Protein AF-A0A7C0U7L5-F1 (afdb_monomer_lite)

Structure (mmCIF, N/CA/C/O backbone):
data_AF-A0A7C0U7L5-F1
#
_entry.id   AF-A0A7C0U7L5-F1
#
loop_
_atom_site.group_PDB
_atom_site.id
_atom_site.type_symbol
_atom_site.label_atom_id
_atom_site.label_alt_id
_atom_site.label_comp_id
_atom_site.label_asym_id
_atom_site.label_entity_id
_atom_site.label_seq_id
_atom_site.pdbx_PDB_ins_code
_atom_site.Cartn_x
_atom_site.Cartn_y
_atom_site.Cartn_z
_atom_site.occupancy
_atom_site.B_iso_or_equiv
_atom_site.auth_seq_id
_atom_site.auth_comp_id
_atom_site.auth_asym_id
_atom_site.auth_atom_id
_atom_site.pdbx_PDB_model_num
ATOM 1 N N . MET A 1 1 ? 5.085 18.253 -17.441 1.00 36.75 1 MET A N 1
ATOM 2 C CA . MET A 1 1 ? 4.424 17.809 -16.196 1.00 36.75 1 MET A CA 1
ATOM 3 C C . MET A 1 1 ? 3.414 16.743 -16.577 1.00 36.75 1 MET A C 1
ATOM 5 O O . MET A 1 1 ? 2.324 17.069 -17.031 1.00 36.75 1 MET A O 1
ATOM 9 N N . GLU A 1 2 ? 3.837 15.484 -16.532 1.00 37.62 2 GLU A N 1
ATOM 10 C CA . GLU A 1 2 ? 3.023 14.339 -16.933 1.00 37.62 2 GLU A CA 1
ATOM 11 C C . GLU A 1 2 ? 1.897 14.144 -15.911 1.00 37.62 2 GLU A C 1
ATOM 13 O O . GLU A 1 2 ? 2.148 13.962 -14.720 1.00 37.62 2 GLU A O 1
ATOM 18 N N . LYS A 1 3 ? 0.643 14.275 -16.354 1.00 39.44 3 LYS A N 1
ATOM 19 C CA . LYS A 1 3 ? -0.531 14.033 -15.512 1.00 39.44 3 LYS A CA 1
ATOM 20 C C . LYS A 1 3 ? -0.491 12.576 -15.061 1.00 39.44 3 LYS A C 1
ATOM 22 O O . LYS A 1 3 ? -0.638 11.677 -15.888 1.00 39.44 3 LYS A O 1
ATOM 27 N N . LEU A 1 4 ? -0.320 12.361 -13.757 1.00 44.97 4 LEU A N 1
ATOM 28 C CA . LEU A 1 4 ? -0.502 11.062 -13.121 1.00 44.97 4 LEU A CA 1
ATOM 29 C C . LEU A 1 4 ? -1.824 10.471 -13.621 1.00 44.97 4 LEU A C 1
ATOM 31 O O . LEU A 1 4 ? -2.891 11.054 -13.412 1.00 44.97 4 LEU A O 1
ATOM 35 N N . ARG A 1 5 ? -1.748 9.325 -14.307 1.00 45.56 5 ARG A N 1
ATOM 36 C CA . ARG A 1 5 ? -2.891 8.458 -14.617 1.00 45.56 5 ARG A CA 1
ATOM 37 C C . ARG A 1 5 ? -3.436 7.902 -13.296 1.00 45.56 5 ARG A C 1
ATOM 39 O O . ARG A 1 5 ? -3.243 6.740 -12.965 1.00 45.56 5 ARG A O 1
ATOM 46 N N . GLY A 1 6 ? -4.073 8.760 -12.507 1.00 42.41 6 GLY A N 1
ATOM 47 C CA . GLY A 1 6 ? -4.821 8.373 -11.326 1.00 42.41 6 GLY A CA 1
ATOM 48 C C . GLY A 1 6 ? -6.129 7.756 -11.788 1.00 42.41 6 GLY A C 1
ATOM 49 O O . GLY A 1 6 ? -7.075 8.472 -12.111 1.00 42.41 6 GLY A O 1
ATOM 50 N N . GLY A 1 7 ? -6.176 6.425 -11.861 1.00 52.00 7 GLY A N 1
ATOM 51 C CA . GLY A 1 7 ? -7.454 5.720 -11.874 1.00 52.00 7 GLY A CA 1
ATOM 52 C C . GLY A 1 7 ? -8.301 6.194 -10.691 1.00 52.00 7 GLY A C 1
ATOM 53 O O . GLY A 1 7 ? -7.754 6.559 -9.648 1.00 52.00 7 GLY A O 1
ATOM 54 N N . ARG A 1 8 ? -9.629 6.241 -10.863 1.00 52.94 8 ARG A N 1
ATOM 55 C CA . ARG A 1 8 ? -10.543 6.654 -9.787 1.00 52.94 8 ARG A CA 1
ATOM 56 C C . ARG A 1 8 ? -10.188 5.880 -8.510 1.00 52.94 8 ARG A C 1
ATOM 58 O O . ARG A 1 8 ? -10.081 4.654 -8.602 1.00 52.94 8 ARG A O 1
ATOM 65 N N . PRO A 1 9 ? -10.009 6.556 -7.358 1.00 60.53 9 PRO A N 1
ATOM 66 C CA . PRO A 1 9 ? -9.874 5.881 -6.079 1.00 60.53 9 PRO A CA 1
ATOM 67 C C . PRO A 1 9 ? -10.992 4.857 -5.969 1.00 60.53 9 PRO A C 1
ATOM 69 O O . PRO A 1 9 ? -12.166 5.206 -6.110 1.00 60.53 9 PRO A O 1
ATOM 72 N N . THR A 1 10 ? -10.637 3.588 -5.791 1.00 78.62 10 THR A N 1
ATOM 73 C CA . THR A 1 10 ? -11.647 2.580 -5.489 1.00 78.62 10 THR A CA 1
ATOM 74 C C . THR A 1 10 ? -12.348 3.006 -4.204 1.00 78.62 10 THR A C 1
ATOM 76 O O . THR A 1 10 ? -11.735 3.646 -3.345 1.00 78.62 10 THR A O 1
ATOM 79 N N . GLU A 1 11 ? -13.618 2.636 -4.034 1.00 76.75 11 GLU A N 1
ATOM 80 C CA . GLU A 1 11 ? -14.310 2.814 -2.748 1.00 76.75 11 GLU A CA 1
ATOM 81 C C . GLU A 1 11 ? -13.432 2.290 -1.613 1.00 76.75 11 GLU A C 1
ATOM 83 O O . GLU A 1 11 ? -13.322 2.928 -0.567 1.00 76.75 11 GLU A O 1
ATOM 88 N N . LYS A 1 12 ? -12.689 1.207 -1.908 1.00 78.56 12 LYS A N 1
ATOM 89 C CA . LYS A 1 12 ? -11.728 0.591 -1.011 1.00 78.56 12 LYS A CA 1
ATOM 90 C C . LYS A 1 12 ? -10.624 1.546 -0.504 1.00 78.56 12 LYS A C 1
ATOM 92 O O . LYS A 1 12 ? 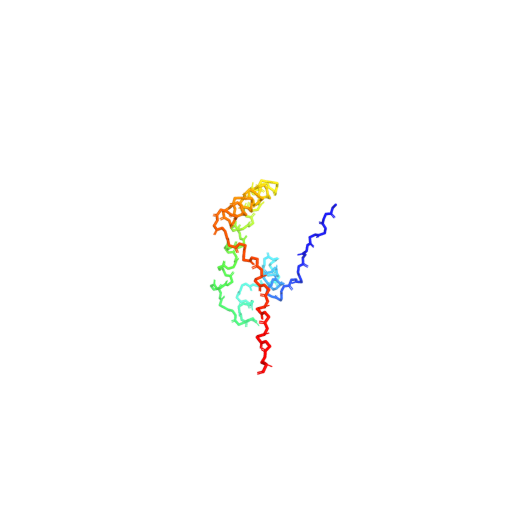-10.199 1.491 0.642 1.00 78.56 12 LYS A O 1
ATOM 97 N N . LEU A 1 13 ? -10.126 2.417 -1.371 1.00 83.62 13 LEU A N 1
ATOM 98 C CA . LEU A 1 13 ? -9.093 3.382 -1.013 1.00 83.62 13 LEU A CA 1
ATOM 99 C C . LEU A 1 13 ? -9.667 4.524 -0.164 1.00 83.62 13 LEU A C 1
ATOM 101 O O . LEU A 1 13 ? -9.030 4.969 0.786 1.00 83.62 13 LEU A O 1
ATOM 105 N N . LEU A 1 14 ? -10.876 4.988 -0.488 1.00 85.69 14 LEU A N 1
ATOM 106 C CA . LEU A 1 14 ? -11.500 6.126 0.189 1.00 85.69 14 LEU A CA 1
ATOM 107 C C . LEU A 1 14 ? -11.772 5.851 1.671 1.00 85.69 14 LEU A C 1
ATOM 109 O O . LEU A 1 14 ? -11.449 6.695 2.508 1.00 85.69 14 LEU A O 1
ATOM 113 N N . TRP A 1 15 ? -12.319 4.679 2.009 1.00 83.25 15 TRP A N 1
ATOM 114 C CA . TRP A 1 15 ? -12.583 4.340 3.412 1.00 83.25 15 TRP A CA 1
ATOM 115 C C . TRP A 1 15 ? -11.275 4.120 4.187 1.00 83.25 15 TRP A C 1
ATOM 117 O O . TRP A 1 15 ? -11.137 4.608 5.306 1.00 83.25 15 TRP A O 1
ATOM 127 N N . PHE A 1 16 ? -10.275 3.480 3.575 1.00 87.19 16 PHE A N 1
ATOM 128 C CA . PHE A 1 16 ? -8.976 3.268 4.212 1.00 87.19 16 PHE A CA 1
ATOM 129 C C . PHE A 1 16 ? -8.268 4.594 4.531 1.00 87.19 16 PHE A C 1
ATOM 131 O O . PHE A 1 16 ? -7.719 4.767 5.617 1.00 87.19 16 PHE A O 1
ATOM 138 N N . LEU A 1 17 ? -8.351 5.578 3.631 1.00 88.38 17 LEU A N 1
ATOM 139 C CA . LEU A 1 17 ? -7.834 6.927 3.881 1.00 88.38 17 LEU A CA 1
ATOM 140 C C . LEU A 1 17 ? -8.559 7.634 5.034 1.00 88.38 17 LEU A C 1
ATOM 142 O O . LEU A 1 17 ? -7.926 8.379 5.776 1.00 88.38 17 LEU A O 1
ATOM 146 N N . SER A 1 18 ? -9.861 7.396 5.205 1.00 87.25 18 SER A N 1
ATOM 147 C CA . SER A 1 18 ? -10.636 7.937 6.330 1.00 87.25 18 SER A CA 1
ATOM 148 C C . SER A 1 18 ? -10.153 7.367 7.671 1.00 87.25 18 SER A C 1
ATOM 150 O O . SER A 1 18 ? -9.978 8.109 8.638 1.00 87.25 18 SER A O 1
ATOM 152 N N . ILE A 1 19 ? -9.797 6.076 7.706 1.00 89.25 19 ILE A N 1
ATOM 153 C CA . ILE A 1 19 ? -9.159 5.453 8.877 1.00 89.25 19 ILE A CA 1
ATOM 154 C C . ILE A 1 19 ? -7.793 6.071 9.160 1.00 89.25 19 ILE A C 1
ATOM 156 O O . ILE A 1 19 ? -7.500 6.415 10.302 1.00 89.25 19 ILE A O 1
ATOM 160 N N . LEU A 1 20 ? -6.956 6.240 8.132 1.00 88.56 20 LEU A N 1
ATOM 161 C CA . LEU A 1 20 ? -5.631 6.845 8.297 1.00 88.56 20 LEU A CA 1
ATOM 162 C C . LEU A 1 20 ? -5.705 8.294 8.799 1.00 88.56 20 LEU A C 1
ATOM 164 O O . LEU A 1 20 ? -4.831 8.722 9.548 1.00 88.56 20 LEU A O 1
ATOM 168 N N . ARG A 1 21 ? -6.755 9.036 8.425 1.00 89.56 21 ARG A N 1
ATOM 169 C CA . ARG A 1 21 ? -7.033 10.389 8.931 1.00 89.56 21 ARG A CA 1
ATOM 170 C C . ARG A 1 21 ? -7.612 10.416 10.350 1.00 89.56 21 ARG A C 1
ATOM 172 O O . ARG A 1 21 ? -7.736 11.496 10.918 1.00 89.56 21 ARG A O 1
ATOM 179 N N . GLY A 1 22 ? -7.961 9.263 10.924 1.00 88.00 22 GLY A N 1
ATOM 180 C CA . GLY A 1 22 ? -8.598 9.166 12.240 1.00 88.00 22 GLY A CA 1
ATOM 181 C C . GLY A 1 22 ? -10.078 9.560 12.253 1.00 88.00 22 GLY A C 1
ATOM 182 O O . GLY A 1 22 ? -10.659 9.698 13.323 1.00 88.00 22 GLY A O 1
ATOM 183 N N . GLU A 1 23 ? -10.699 9.724 11.082 1.00 89.69 23 GLU A N 1
ATOM 184 C CA . GLU A 1 23 ? -12.125 10.053 10.940 1.00 89.69 23 GLU A CA 1
ATOM 185 C C . GLU A 1 23 ? -13.022 8.855 11.282 1.00 89.69 23 GLU A C 1
ATOM 187 O O . GLU A 1 23 ? -14.197 9.011 11.602 1.00 89.69 23 GLU A O 1
ATOM 192 N N . THR A 1 24 ? -12.491 7.638 11.173 1.00 84.00 24 THR A N 1
ATOM 193 C CA . THR A 1 24 ? -13.199 6.396 11.495 1.00 84.00 24 THR A CA 1
ATOM 194 C C . THR A 1 24 ? -12.232 5.428 12.160 1.00 84.00 24 THR A C 1
ATOM 196 O O . THR A 1 24 ? -11.111 5.234 11.688 1.00 84.00 24 THR A O 1
ATOM 199 N N . SER A 1 25 ? -12.646 4.801 13.262 1.00 87.69 25 SER A N 1
ATOM 200 C CA . SER A 1 25 ? -11.810 3.792 13.919 1.00 87.69 25 SER A CA 1
ATOM 201 C C . SER A 1 25 ? -11.740 2.502 13.093 1.00 87.69 25 SER A C 1
ATOM 203 O O . SER A 1 25 ? -12.661 2.171 12.344 1.00 87.69 25 SER A O 1
ATOM 205 N N . ILE A 1 26 ? -10.671 1.721 13.269 1.00 85.00 26 ILE A N 1
ATOM 206 C CA . ILE A 1 26 ? -10.514 0.416 12.604 1.00 85.00 26 ILE A CA 1
ATOM 207 C C . ILE A 1 26 ? -11.703 -0.509 12.917 1.00 85.00 26 ILE A C 1
ATOM 209 O O . ILE A 1 26 ? -12.216 -1.191 12.035 1.00 85.00 26 ILE A O 1
ATOM 213 N N . GLN A 1 27 ? -12.178 -0.493 14.164 1.00 86.81 27 GLN A N 1
ATOM 214 C CA . GLN A 1 27 ? -13.288 -1.327 14.635 1.00 86.81 27 GLN A CA 1
ATOM 215 C C . GLN A 1 27 ? -14.624 -0.921 14.002 1.00 86.81 27 GLN A C 1
ATOM 217 O O . GLN A 1 27 ? -15.446 -1.772 13.660 1.00 86.81 27 GLN A O 1
ATOM 222 N N . GLU A 1 28 ? -14.845 0.380 13.837 1.00 84.50 28 GLU A N 1
ATOM 223 C CA . GLU A 1 28 ? -16.050 0.921 13.216 1.00 84.50 28 GLU A CA 1
ATOM 224 C C . GLU A 1 28 ? -16.064 0.673 11.706 1.00 84.50 28 GLU A C 1
ATOM 226 O O . GLU A 1 28 ? -17.079 0.239 11.159 1.00 84.50 28 GLU A O 1
ATOM 231 N N . ALA A 1 29 ? -14.920 0.836 11.042 1.00 81.62 29 ALA A N 1
ATOM 232 C CA . ALA A 1 29 ? -14.777 0.519 9.629 1.00 81.62 29 ALA A CA 1
ATOM 233 C C . ALA A 1 29 ? -14.935 -0.981 9.342 1.00 81.62 29 ALA A C 1
ATOM 235 O O . ALA A 1 29 ? -15.627 -1.348 8.392 1.00 81.62 29 ALA A O 1
ATOM 236 N N . ALA A 1 30 ? -14.364 -1.840 10.191 1.00 83.94 30 ALA A N 1
ATOM 237 C CA . ALA A 1 30 ? -14.529 -3.289 10.127 1.00 83.94 30 ALA A CA 1
ATOM 238 C C . ALA A 1 30 ? -16.018 -3.681 10.128 1.00 83.94 30 ALA A C 1
ATOM 240 O O . ALA A 1 30 ? -16.499 -4.360 9.220 1.00 83.94 30 ALA A O 1
ATOM 241 N N . ARG A 1 31 ? -16.792 -3.147 11.082 1.00 84.94 31 ARG A N 1
ATOM 242 C CA . ARG A 1 31 ? -18.240 -3.401 11.174 1.00 84.94 31 ARG A CA 1
ATOM 243 C C . ARG A 1 31 ? -19.024 -2.846 9.988 1.00 84.94 31 ARG A C 1
ATOM 245 O O . ARG A 1 31 ? -19.914 -3.520 9.482 1.00 84.94 31 ARG A O 1
ATOM 252 N N . LYS A 1 32 ? -18.713 -1.624 9.553 1.00 82.06 32 LYS A N 1
ATOM 253 C CA . LYS A 1 32 ? -19.464 -0.914 8.507 1.00 82.06 32 LYS A CA 1
ATOM 254 C C . LYS A 1 32 ? -19.256 -1.503 7.113 1.00 82.06 32 LYS A C 1
ATOM 256 O O . LYS A 1 32 ? -20.161 -1.441 6.286 1.00 82.06 32 LYS A O 1
ATOM 261 N N . HIS A 1 33 ? -18.076 -2.063 6.858 1.00 78.31 33 HIS A N 1
ATOM 262 C CA . HIS A 1 33 ? -17.676 -2.550 5.537 1.00 78.31 33 HIS A CA 1
ATOM 263 C C . HIS A 1 33 ? -17.555 -4.077 5.453 1.00 78.31 33 HIS A C 1
ATOM 265 O O . HIS A 1 33 ? -17.143 -4.590 4.417 1.00 78.31 33 HIS A O 1
ATOM 271 N N . GLY A 1 34 ? -17.932 -4.802 6.515 1.00 82.19 34 GLY A N 1
ATOM 272 C CA . GLY A 1 34 ? -17.867 -6.266 6.554 1.00 82.19 34 GLY A CA 1
ATOM 273 C C . GLY A 1 34 ? -16.437 -6.807 6.517 1.00 82.19 34 GLY A C 1
ATOM 274 O O . GLY A 1 34 ? -16.208 -7.893 5.996 1.00 82.19 34 GLY A O 1
ATOM 275 N N . LEU A 1 35 ? -15.484 -6.032 7.034 1.00 81.25 35 LEU A N 1
ATOM 276 C CA . LEU A 1 35 ? -14.070 -6.383 7.094 1.00 81.25 35 LEU A CA 1
ATOM 277 C C . LEU A 1 35 ? -13.716 -6.854 8.499 1.00 81.25 35 LEU A C 1
ATOM 279 O O . LEU A 1 35 ? -14.316 -6.431 9.488 1.00 81.25 35 LEU A O 1
ATOM 283 N N . THR A 1 36 ? -12.703 -7.697 8.611 1.00 86.94 36 THR A N 1
ATOM 284 C CA . THR A 1 36 ? -12.106 -8.019 9.906 1.00 86.94 36 THR A CA 1
ATOM 285 C C . THR A 1 36 ? -11.112 -6.934 10.317 1.00 86.94 36 THR A C 1
ATOM 287 O O . THR A 1 36 ? -10.502 -6.267 9.483 1.00 86.94 36 THR A O 1
ATOM 290 N N . VAL A 1 37 ? -10.916 -6.762 11.626 1.00 87.19 37 VAL A N 1
ATOM 291 C CA . VAL A 1 37 ? -9.889 -5.846 12.156 1.00 87.19 37 VAL A CA 1
ATOM 292 C C . VAL A 1 37 ? -8.500 -6.222 11.623 1.00 87.19 37 VAL A C 1
ATOM 294 O O . VAL A 1 37 ? -7.758 -5.341 11.200 1.00 87.19 37 VAL A O 1
ATOM 297 N N . ALA A 1 38 ? -8.204 -7.523 11.542 1.00 88.12 38 ALA A N 1
ATOM 298 C CA . ALA A 1 38 ? -6.937 -8.046 11.035 1.00 88.12 38 ALA A CA 1
ATOM 299 C C . ALA A 1 38 ? -6.667 -7.660 9.569 1.00 88.12 38 ALA A C 1
ATOM 301 O O . ALA A 1 38 ? -5.545 -7.302 9.226 1.00 88.12 38 ALA A O 1
ATOM 302 N N . GLU A 1 39 ? -7.683 -7.678 8.699 1.00 84.88 39 GLU A N 1
ATOM 303 C CA . GLU A 1 39 ? -7.523 -7.245 7.302 1.00 84.88 39 GLU A CA 1
ATOM 304 C C . GLU A 1 39 ? -7.184 -5.757 7.191 1.00 84.88 39 GLU A C 1
ATOM 306 O O . GLU A 1 39 ? -6.373 -5.357 6.358 1.00 84.88 39 GLU A O 1
ATOM 311 N N . VAL A 1 40 ? -7.796 -4.923 8.033 1.00 85.56 40 VAL A N 1
ATOM 312 C CA . VAL A 1 40 ? -7.527 -3.481 8.040 1.00 85.56 40 VAL A CA 1
ATOM 313 C C . VAL A 1 40 ? -6.126 -3.188 8.590 1.00 85.56 40 VAL A C 1
ATOM 315 O O . VAL A 1 40 ? -5.441 -2.298 8.079 1.00 85.56 40 VAL A O 1
ATOM 318 N N . GLU A 1 41 ? -5.683 -3.941 9.597 1.00 89.19 41 GLU A N 1
ATOM 319 C CA . GLU A 1 41 ? -4.323 -3.861 10.141 1.00 89.19 41 GLU A CA 1
ATOM 320 C C . GLU A 1 41 ? -3.264 -4.297 9.120 1.00 89.19 41 GLU A C 1
ATOM 322 O O . GLU A 1 41 ? -2.300 -3.561 8.911 1.00 89.19 41 GLU A O 1
ATOM 327 N N . ASP A 1 42 ? -3.481 -5.403 8.402 1.00 89.69 42 ASP A N 1
ATOM 328 C CA . ASP A 1 42 ? -2.603 -5.852 7.310 1.00 89.69 42 ASP A CA 1
ATOM 329 C C . ASP A 1 42 ? -2.488 -4.788 6.204 1.00 89.69 42 ASP A C 1
ATOM 331 O O . ASP A 1 42 ? -1.399 -4.511 5.694 1.00 89.69 42 ASP A O 1
ATOM 335 N N . TRP A 1 43 ? -3.583 -4.103 5.856 1.00 89.56 43 TRP A N 1
ATOM 336 C CA . TRP A 1 43 ? -3.520 -3.018 4.869 1.00 89.56 43 TRP A CA 1
ATOM 337 C C . TRP A 1 43 ? -2.754 -1.803 5.388 1.00 89.56 43 TRP A C 1
ATOM 339 O O . TRP A 1 43 ? -2.031 -1.171 4.615 1.00 89.56 43 TRP A O 1
ATOM 349 N N . LYS A 1 44 ? -2.861 -1.496 6.685 1.00 89.88 44 LYS A N 1
ATOM 350 C CA . LYS A 1 44 ? -2.068 -0.447 7.340 1.00 89.88 44 LYS A CA 1
ATOM 351 C C . LYS A 1 44 ? -0.580 -0.764 7.300 1.00 89.88 44 LYS A C 1
ATOM 353 O O . LYS A 1 44 ? 0.199 0.109 6.930 1.00 89.88 44 LYS A O 1
ATOM 358 N N . GLU A 1 45 ? -0.195 -1.990 7.621 1.00 91.19 45 GLU A N 1
ATOM 359 C CA . GLU A 1 45 ? 1.202 -2.420 7.597 1.00 91.19 45 GLU A CA 1
ATOM 360 C C . GLU A 1 45 ? 1.792 -2.351 6.182 1.00 91.19 45 GLU A C 1
ATOM 362 O O . GLU A 1 45 ? 2.829 -1.721 5.968 1.00 91.19 45 GLU A O 1
ATOM 367 N N . ARG A 1 46 ? 1.081 -2.884 5.180 1.00 88.44 46 ARG A N 1
ATOM 368 C CA . ARG A 1 46 ? 1.502 -2.797 3.769 1.00 88.44 46 ARG A CA 1
ATOM 369 C C . ARG A 1 46 ? 1.614 -1.358 3.281 1.00 88.44 46 ARG A C 1
ATOM 371 O O . ARG A 1 46 ? 2.529 -1.040 2.523 1.00 88.44 46 ARG A O 1
ATOM 378 N N . PHE A 1 47 ? 0.684 -0.496 3.691 1.00 89.44 47 PHE A N 1
ATOM 379 C CA . PHE A 1 47 ? 0.728 0.921 3.351 1.00 89.44 47 PHE A CA 1
ATOM 380 C C . PHE A 1 47 ? 1.947 1.608 3.965 1.00 89.44 47 PHE A C 1
ATOM 382 O O . PHE A 1 47 ? 2.623 2.346 3.257 1.00 89.44 47 PHE A O 1
ATOM 389 N N . LEU A 1 48 ? 2.246 1.359 5.243 1.00 89.38 48 LEU A N 1
ATOM 390 C CA . LEU A 1 48 ? 3.413 1.937 5.910 1.00 89.38 48 LEU A CA 1
ATOM 391 C C . LEU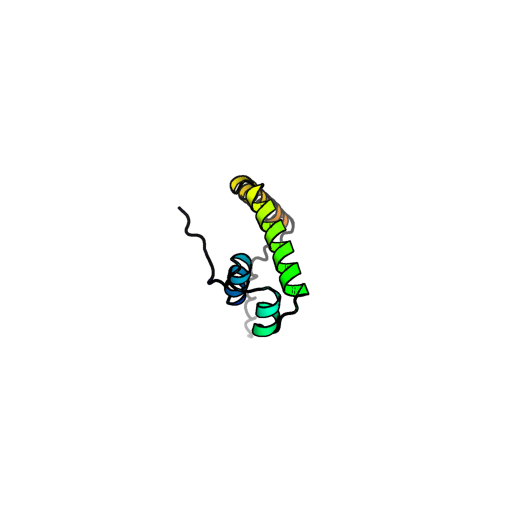 A 1 48 ? 4.710 1.482 5.247 1.00 89.38 48 LEU A C 1
ATOM 393 O O . LEU A 1 48 ? 5.522 2.328 4.894 1.00 89.38 48 LEU A O 1
ATOM 397 N N . LEU A 1 49 ? 4.849 0.187 4.963 1.00 86.50 49 LEU A N 1
ATOM 398 C CA . LEU A 1 49 ? 6.012 -0.344 4.253 1.00 86.50 49 LEU A CA 1
ATOM 399 C C . LEU A 1 49 ? 6.183 0.308 2.870 1.00 86.50 49 LEU A C 1
ATOM 401 O O . LEU A 1 49 ? 7.284 0.694 2.479 1.00 86.50 49 LEU A O 1
ATOM 405 N N . ALA A 1 50 ? 5.089 0.460 2.119 1.00 84.31 50 ALA A N 1
ATOM 406 C CA . ALA A 1 50 ? 5.116 1.127 0.822 1.00 84.31 50 ALA A CA 1
ATOM 407 C C . ALA A 1 50 ? 5.436 2.625 0.944 1.00 84.31 50 ALA A C 1
ATOM 409 O O . ALA A 1 50 ? 6.171 3.156 0.117 1.00 84.31 50 ALA A O 1
ATOM 410 N N . ALA A 1 51 ? 4.908 3.304 1.964 1.00 85.94 51 ALA A N 1
ATOM 411 C CA . ALA A 1 51 ? 5.159 4.717 2.220 1.00 85.94 51 ALA A CA 1
ATOM 412 C C . ALA A 1 51 ? 6.612 4.964 2.647 1.00 85.94 51 ALA A C 1
ATOM 414 O O . ALA A 1 51 ? 7.242 5.878 2.128 1.00 85.94 51 ALA A O 1
ATOM 415 N N . GLU A 1 52 ? 7.167 4.133 3.529 1.00 86.25 52 GLU A N 1
ATOM 416 C CA . GLU A 1 52 ? 8.576 4.170 3.931 1.00 86.25 52 GLU A CA 1
ATOM 417 C C . GLU A 1 52 ? 9.490 3.979 2.723 1.00 86.25 52 GLU A C 1
ATOM 419 O O . GLU A 1 52 ? 10.354 4.817 2.461 1.00 86.25 52 GLU A O 1
ATOM 424 N N . ASN A 1 53 ? 9.236 2.940 1.923 1.00 81.62 53 ASN A N 1
ATOM 425 C CA . ASN A 1 53 ? 9.978 2.710 0.689 1.00 81.62 53 ASN A CA 1
ATOM 426 C C . ASN A 1 53 ? 9.850 3.894 -0.274 1.00 81.62 53 ASN A C 1
ATOM 428 O O . ASN A 1 53 ? 10.857 4.33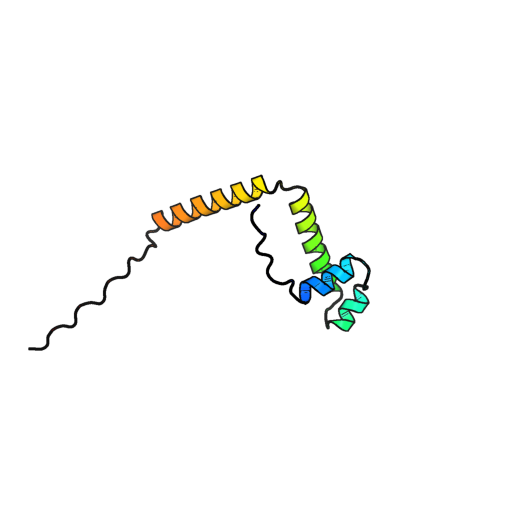8 -0.812 1.00 81.62 53 ASN A O 1
ATOM 432 N N . ALA A 1 54 ? 8.654 4.461 -0.444 1.00 80.31 54 ALA A N 1
ATOM 433 C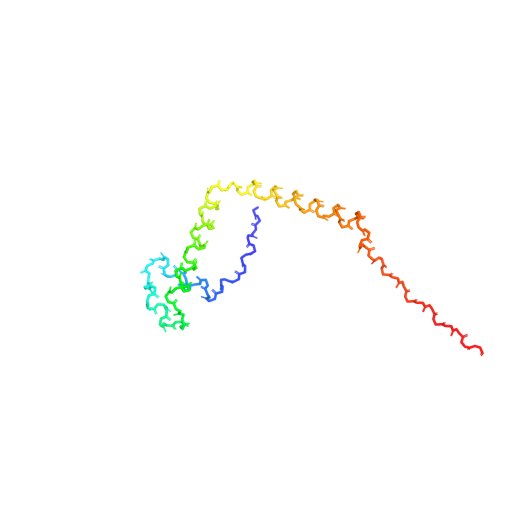 CA . ALA A 1 54 ? 8.435 5.616 -1.312 1.00 80.31 54 ALA A CA 1
ATOM 434 C C . ALA A 1 54 ? 9.153 6.885 -0.820 1.00 80.31 54 ALA A C 1
ATOM 436 O O . ALA A 1 54 ? 9.607 7.676 -1.643 1.00 80.31 54 ALA A O 1
ATOM 437 N N . LEU A 1 55 ? 9.268 7.086 0.497 1.00 79.38 55 LEU A N 1
ATOM 438 C CA . LEU A 1 55 ? 9.975 8.225 1.092 1.00 79.38 55 LEU A CA 1
ATOM 439 C C . LEU A 1 55 ? 11.499 8.083 0.997 1.00 79.38 55 LEU A C 1
ATOM 441 O O . LEU A 1 55 ? 12.199 9.088 0.868 1.00 79.38 55 LEU A O 1
ATOM 445 N N . ILE A 1 56 ? 12.008 6.852 1.062 1.00 76.25 56 ILE A N 1
ATOM 446 C CA . ILE A 1 56 ? 13.441 6.550 0.957 1.00 76.25 56 ILE A CA 1
ATOM 447 C C . ILE A 1 56 ? 13.880 6.505 -0.512 1.00 76.25 56 ILE A C 1
ATOM 449 O O . ILE A 1 56 ? 14.957 6.990 -0.863 1.00 76.25 56 ILE A O 1
ATOM 453 N N . SER A 1 57 ? 13.050 5.936 -1.386 1.00 67.19 57 SER A N 1
ATOM 454 C CA . SER A 1 57 ? 13.332 5.825 -2.813 1.00 67.19 57 SER A CA 1
ATOM 455 C C . SER A 1 57 ? 13.250 7.197 -3.480 1.00 67.19 57 SER A C 1
ATOM 457 O O . SER A 1 57 ? 12.266 7.925 -3.334 1.00 67.19 57 SER A O 1
ATOM 459 N N . ARG A 1 58 ? 14.268 7.576 -4.259 1.00 63.78 58 ARG A N 1
ATOM 460 C CA . ARG A 1 58 ? 14.116 8.719 -5.163 1.00 63.78 58 ARG A CA 1
ATOM 461 C C . ARG A 1 58 ? 13.311 8.232 -6.369 1.00 63.78 58 ARG A C 1
ATOM 463 O O . ARG A 1 58 ? 13.724 7.261 -6.997 1.00 63.78 58 ARG A O 1
ATOM 470 N N . PRO A 1 59 ? 12.229 8.921 -6.771 1.00 61.44 59 PRO A N 1
ATOM 471 C CA . PRO A 1 59 ? 11.394 8.497 -7.900 1.00 61.44 59 PRO A CA 1
ATOM 472 C C . PRO A 1 59 ? 12.178 8.249 -9.198 1.00 61.44 59 PRO A C 1
ATOM 474 O O . PRO A 1 59 ? 11.827 7.369 -9.976 1.00 61.44 59 PRO A O 1
ATOM 477 N N . LYS A 1 60 ? 13.273 8.996 -9.401 1.00 60.16 60 LYS A N 1
ATOM 478 C CA . LYS A 1 60 ? 14.176 8.845 -10.551 1.00 60.16 60 LYS A CA 1
ATOM 479 C C . LYS A 1 60 ? 14.942 7.519 -10.551 1.00 60.16 60 LYS A C 1
ATOM 481 O O . LYS A 1 60 ? 15.201 6.982 -11.621 1.00 60.16 60 LYS A O 1
ATOM 486 N N . ASP A 1 61 ? 15.283 6.999 -9.375 1.00 66.25 61 ASP A N 1
ATOM 487 C CA . ASP A 1 61 ? 16.059 5.764 -9.243 1.00 66.25 61 ASP A CA 1
ATOM 488 C C . ASP A 1 61 ? 15.159 4.544 -9.500 1.00 66.25 61 ASP A C 1
ATOM 490 O O . ASP A 1 61 ? 15.565 3.603 -10.178 1.00 66.25 61 ASP A O 1
ATOM 494 N N . GLU A 1 62 ? 13.898 4.584 -9.055 1.00 65.75 62 GLU A N 1
ATOM 495 C CA . GLU A 1 62 ? 12.925 3.534 -9.380 1.00 65.75 62 GLU A CA 1
ATOM 496 C C . GLU A 1 62 ? 12.541 3.501 -10.861 1.00 65.75 62 GLU A C 1
ATOM 498 O O . GLU A 1 62 ? 12.361 2.423 -11.426 1.00 65.75 62 GLU A O 1
ATOM 503 N N . GLU A 1 63 ? 12.372 4.664 -11.491 1.00 72.12 63 GLU A N 1
ATOM 504 C CA . GLU A 1 63 ? 12.049 4.752 -12.915 1.00 72.12 63 GLU A CA 1
ATOM 505 C C . GLU A 1 63 ? 13.201 4.211 -13.767 1.00 72.12 63 GLU A C 1
ATOM 507 O O . GLU A 1 63 ? 12.969 3.366 -14.629 1.00 72.12 63 GLU A O 1
ATOM 512 N N . ALA A 1 64 ? 14.445 4.577 -13.439 1.00 72.44 64 ALA A N 1
ATOM 513 C CA . ALA A 1 64 ? 15.636 4.039 -14.090 1.00 72.44 64 ALA A CA 1
ATOM 514 C C . ALA A 1 64 ? 15.762 2.512 -13.920 1.00 72.44 64 ALA A C 1
ATOM 516 O O . ALA A 1 64 ? 16.014 1.802 -14.895 1.00 72.44 64 ALA A O 1
ATOM 517 N N . LEU A 1 65 ? 15.517 1.983 -12.713 1.00 75.19 65 LEU A N 1
ATOM 518 C CA . LEU A 1 65 ? 15.517 0.536 -12.461 1.00 75.19 65 LEU A CA 1
ATOM 519 C C . LEU A 1 65 ? 14.428 -0.190 -13.261 1.00 75.19 65 LEU A C 1
ATOM 521 O O . LEU A 1 65 ? 14.669 -1.268 -13.812 1.00 75.19 65 LEU A O 1
ATOM 525 N N . ARG A 1 66 ? 13.228 0.393 -13.356 1.00 79.81 66 ARG A N 1
ATOM 526 C CA . ARG A 1 66 ? 12.133 -0.160 -14.165 1.00 79.81 66 ARG A CA 1
ATOM 527 C C . ARG A 1 66 ? 12.464 -0.127 -15.655 1.00 79.81 66 ARG A C 1
ATOM 529 O O . ARG A 1 66 ? 12.234 -1.122 -16.340 1.00 79.81 66 ARG A O 1
ATOM 536 N N . GLU A 1 67 ? 13.022 0.968 -16.164 1.00 81.50 67 GLU A N 1
ATOM 537 C CA . GLU A 1 67 ? 13.450 1.080 -17.562 1.00 81.50 67 GLU A CA 1
ATOM 538 C C . GLU A 1 67 ? 14.541 0.063 -17.912 1.00 81.50 67 GLU A C 1
ATOM 540 O O . GLU A 1 67 ? 14.470 -0.591 -18.958 1.00 81.50 67 GLU A O 1
ATOM 545 N N . GLU A 1 68 ? 15.511 -0.135 -17.021 1.00 84.19 68 GLU A N 1
ATOM 546 C CA . GLU A 1 68 ? 16.572 -1.122 -17.201 1.00 84.19 68 GLU A CA 1
ATOM 547 C C . GLU A 1 68 ? 16.020 -2.556 -17.211 1.00 84.19 68 GLU A C 1
ATOM 549 O O . GLU A 1 68 ? 16.366 -3.356 -18.087 1.00 84.19 68 GLU A O 1
ATOM 554 N N . GLN A 1 69 ? 15.079 -2.874 -16.315 1.00 86.38 69 GLN A N 1
ATOM 555 C CA . GLN A 1 69 ? 14.375 -4.160 -16.325 1.00 86.38 69 GLN A CA 1
ATOM 556 C C . GLN A 1 69 ? 13.562 -4.366 -17.608 1.00 86.38 69 GLN A C 1
ATOM 558 O O . GLN A 1 69 ? 13.613 -5.449 -18.195 1.00 86.38 69 GLN A O 1
ATOM 563 N N . ILE A 1 70 ? 12.854 -3.337 -18.085 1.00 87.81 70 ILE A N 1
ATOM 564 C CA . ILE A 1 70 ? 12.110 -3.385 -19.352 1.00 87.81 70 ILE A CA 1
ATOM 565 C C . ILE A 1 70 ? 13.065 -3.648 -20.518 1.00 87.81 70 ILE A C 1
ATOM 567 O O . ILE A 1 70 ? 12.767 -4.484 -21.371 1.00 87.81 70 ILE A O 1
ATOM 571 N N . LYS A 1 71 ? 14.217 -2.971 -20.561 1.00 88.06 71 LYS A N 1
ATOM 572 C CA . LYS A 1 71 ? 15.225 -3.166 -21.608 1.00 88.06 71 LYS A CA 1
ATOM 573 C C . LYS A 1 71 ? 15.770 -4.594 -21.598 1.00 88.06 71 LYS A C 1
ATOM 575 O O . LYS A 1 71 ? 15.799 -5.236 -22.646 1.00 88.06 71 LYS A O 1
ATOM 580 N N . ARG A 1 72 ? 16.112 -5.120 -20.419 1.00 87.56 72 ARG A N 1
ATOM 581 C CA . ARG A 1 72 ? 16.599 -6.496 -20.250 1.00 87.56 72 ARG A CA 1
ATOM 582 C C . ARG A 1 72 ? 15.558 -7.536 -20.666 1.00 87.56 72 ARG A C 1
ATOM 584 O O . ARG A 1 72 ? 15.892 -8.514 -21.327 1.00 87.56 72 ARG A O 1
ATOM 591 N N . LEU A 1 73 ? 14.296 -7.337 -20.289 1.00 86.00 73 LEU A N 1
ATOM 592 C CA . LEU A 1 73 ? 13.212 -8.248 -20.661 1.00 86.00 73 LEU A CA 1
ATOM 593 C C . LEU A 1 73 ? 12.923 -8.201 -22.163 1.00 86.00 73 LEU A C 1
ATOM 595 O O . LEU A 1 73 ? 12.725 -9.253 -22.761 1.00 86.00 73 LEU A O 1
ATOM 599 N N . LYS A 1 74 ? 12.960 -7.018 -22.789 1.00 84.19 74 LYS A N 1
ATOM 600 C CA . LYS A 1 74 ? 12.828 -6.875 -24.247 1.00 84.19 74 LYS A CA 1
ATOM 601 C C . LYS A 1 74 ? 13.930 -7.618 -24.996 1.00 84.19 74 LYS A C 1
ATOM 603 O O . LYS A 1 74 ? 13.611 -8.395 -25.887 1.00 84.19 74 LYS A O 1
ATOM 608 N N . GLN A 1 75 ? 15.187 -7.444 -24.587 1.00 85.81 75 GLN A N 1
ATOM 609 C CA . GLN A 1 75 ? 16.316 -8.182 -25.165 1.00 85.81 75 GLN A CA 1
ATOM 610 C C . GLN A 1 75 ? 16.118 -9.692 -25.033 1.00 85.81 75 GLN A C 1
ATOM 612 O O . GLN A 1 75 ? 16.278 -10.424 -25.999 1.00 85.81 75 GLN A O 1
ATOM 617 N N . LYS A 1 76 ? 15.664 -10.163 -23.869 1.00 84.44 76 LYS A N 1
ATOM 618 C CA . LYS A 1 76 ? 15.416 -11.589 -23.651 1.00 84.44 76 LYS A CA 1
ATOM 619 C C . LYS A 1 76 ? 14.258 -12.139 -24.495 1.00 84.44 76 LYS A C 1
ATOM 621 O O . LYS A 1 76 ? 14.307 -13.285 -24.920 1.00 84.44 76 LYS A O 1
ATOM 626 N N . ILE A 1 77 ? 13.213 -11.346 -24.744 1.00 84.81 77 ILE A N 1
ATOM 627 C CA . ILE A 1 77 ? 12.108 -11.721 -25.647 1.00 84.81 77 ILE A CA 1
ATOM 628 C C . ILE A 1 77 ? 12.605 -11.834 -27.095 1.00 84.81 77 ILE A C 1
ATOM 630 O O . ILE A 1 77 ? 12.197 -12.753 -27.806 1.00 84.81 77 ILE A O 1
ATOM 634 N N . GLU A 1 78 ? 13.485 -10.922 -27.508 1.00 79.12 78 GLU A N 1
ATOM 635 C CA . GLU A 1 78 ? 14.120 -10.921 -28.828 1.00 79.12 78 GLU A CA 1
ATOM 636 C C . GLU A 1 78 ? 15.066 -12.123 -28.997 1.00 79.12 78 GLU A C 1
ATOM 638 O O . GLU A 1 78 ? 14.946 -12.859 -29.973 1.00 79.12 78 GLU A O 1
ATOM 643 N N . GLU A 1 79 ? 15.910 -12.410 -27.998 1.00 80.69 79 GLU A N 1
ATOM 644 C CA . GLU A 1 79 ? 16.789 -13.591 -27.949 1.00 80.69 79 GLU A CA 1
ATOM 645 C C . GLU A 1 79 ? 16.015 -14.916 -27.997 1.00 80.69 79 GLU A C 1
ATOM 647 O O . GLU A 1 79 ? 16.470 -15.883 -28.605 1.00 80.69 79 GLU A O 1
ATOM 652 N N . LEU A 1 80 ? 14.838 -14.975 -27.368 1.00 82.69 80 LEU A N 1
ATOM 653 C CA . LEU A 1 80 ? 13.984 -16.165 -27.367 1.00 82.69 80 LEU A CA 1
ATOM 654 C C . LEU A 1 80 ? 13.162 -16.325 -28.657 1.00 82.69 80 LEU A C 1
ATOM 656 O O . LEU A 1 80 ? 12.442 -17.315 -28.787 1.00 82.69 80 LEU A O 1
ATOM 660 N N . GLY A 1 81 ? 13.233 -15.376 -29.601 1.00 71.62 81 GLY A N 1
ATOM 661 C CA . GLY A 1 81 ? 12.553 -15.473 -30.896 1.00 71.62 81 GLY A CA 1
ATOM 662 C C . GLY A 1 81 ? 11.025 -15.551 -30.798 1.00 71.62 81 GLY A C 1
ATOM 663 O O . GLY A 1 81 ? 10.369 -16.041 -31.713 1.00 71.62 81 GLY A O 1
ATOM 664 N N . LEU A 1 82 ? 10.434 -15.079 -29.693 1.00 69.31 82 LEU A N 1
ATOM 665 C CA . LEU A 1 82 ? 8.990 -15.180 -29.428 1.00 69.31 82 LEU A CA 1
ATOM 666 C C . LEU A 1 82 ? 8.147 -14.167 -30.225 1.00 69.31 82 LEU A C 1
ATOM 668 O O . LEU A 1 82 ? 6.930 -14.088 -30.0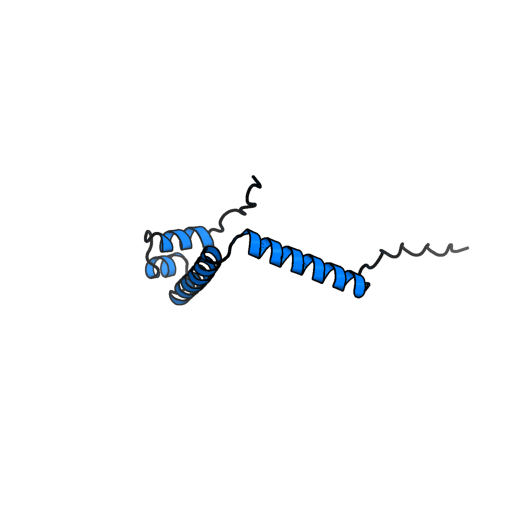43 1.00 69.31 82 LEU A O 1
ATOM 672 N N . ILE A 1 83 ? 8.770 -13.406 -31.128 1.00 62.34 83 ILE A N 1
ATOM 673 C CA . ILE A 1 83 ? 8.069 -12.593 -32.121 1.00 62.34 83 ILE A CA 1
ATOM 674 C C . ILE A 1 83 ? 7.553 -13.546 -33.200 1.00 62.34 83 ILE A C 1
ATOM 676 O O . ILE A 1 83 ? 8.218 -13.833 -34.191 1.00 62.34 83 ILE A O 1
ATOM 680 N N . GLN A 1 84 ? 6.352 -14.072 -32.985 1.00 63.06 84 GLN A N 1
ATOM 681 C CA . GLN A 1 84 ? 5.663 -14.869 -33.987 1.00 63.06 84 GLN A CA 1
ATOM 682 C C . GLN A 1 84 ? 5.100 -13.911 -35.043 1.00 63.06 84 GLN A C 1
ATOM 684 O O . GLN A 1 84 ? 4.038 -13.311 -34.864 1.00 63.06 84 GLN A O 1
ATOM 689 N N . GLU A 1 85 ? 5.846 -13.713 -36.129 1.00 61.44 85 GLU A N 1
ATOM 690 C CA . GLU A 1 85 ? 5.325 -13.058 -37.324 1.00 61.44 85 GLU A CA 1
ATOM 691 C C . GLU A 1 85 ? 4.073 -13.837 -37.757 1.00 61.44 85 GLU A C 1
ATOM 693 O O . GLU A 1 85 ? 4.106 -15.066 -37.871 1.00 61.44 85 GLU A O 1
ATOM 698 N N . ARG A 1 86 ? 2.926 -13.157 -37.890 1.00 65.62 86 ARG A N 1
ATOM 699 C CA . ARG A 1 86 ? 1.675 -13.824 -38.273 1.00 65.62 86 ARG A CA 1
ATOM 700 C C . ARG A 1 86 ? 1.904 -14.517 -39.611 1.00 65.62 86 ARG A C 1
ATOM 702 O O . ARG A 1 86 ? 2.027 -13.842 -40.629 1.00 65.62 86 ARG A O 1
ATOM 709 N N . VAL A 1 87 ? 1.922 -15.846 -39.612 1.00 64.38 87 VAL A N 1
ATOM 710 C CA . VAL A 1 87 ? 1.955 -16.626 -40.849 1.00 64.38 87 VAL A CA 1
ATOM 711 C C . VAL A 1 87 ? 0.685 -16.273 -41.633 1.00 64.38 87 VAL A C 1
ATOM 713 O O . VAL A 1 87 ? -0.415 -16.468 -41.100 1.00 64.38 87 VAL A O 1
ATOM 716 N N . PRO A 1 88 ? 0.788 -15.714 -42.853 1.00 65.56 88 PRO A N 1
ATOM 717 C CA . PRO A 1 88 ? -0.392 -15.424 -43.652 1.00 65.56 88 PRO A CA 1
ATOM 718 C C . PRO A 1 88 ? -1.150 -16.731 -43.931 1.00 65.56 88 PRO A C 1
ATOM 720 O O . PRO A 1 88 ? -0.525 -17.787 -44.087 1.00 65.56 88 PRO A O 1
ATOM 723 N N . PRO A 1 89 ? -2.494 -16.700 -43.968 1.00 72.00 89 PRO A N 1
ATOM 724 C CA . PRO A 1 89 ? -3.286 -17.899 -44.205 1.00 72.00 89 PRO A CA 1
ATOM 725 C C . PRO A 1 89 ? -2.875 -18.543 -45.533 1.00 72.00 89 PRO A C 1
ATOM 727 O O . PRO A 1 89 ? -2.729 -17.858 -46.547 1.00 72.00 89 PRO A O 1
ATOM 730 N N . ARG A 1 90 ? -2.666 -19.867 -45.520 1.00 70.25 90 ARG A N 1
ATOM 731 C CA . ARG A 1 90 ? -2.317 -20.620 -46.732 1.00 70.25 90 ARG A CA 1
ATOM 732 C C . ARG A 1 90 ? -3.413 -20.421 -47.789 1.00 70.25 90 ARG A C 1
ATOM 734 O O . ARG A 1 90 ? -4.586 -20.567 -47.436 1.00 70.25 90 ARG A O 1
ATOM 741 N N . PRO A 1 91 ? -3.065 -20.128 -49.057 1.00 73.50 91 PRO A N 1
ATOM 742 C CA . PRO A 1 91 ? -4.056 -20.042 -50.121 1.00 73.50 91 PRO A CA 1
ATOM 743 C C . PRO A 1 91 ? -4.794 -21.375 -50.248 1.00 73.50 91 PRO A C 1
ATOM 745 O O . PRO A 1 91 ? -4.169 -22.439 -50.229 1.00 73.50 91 PRO A O 1
ATOM 748 N N . CYS A 1 92 ? -6.122 -21.321 -50.350 1.00 59.22 92 CYS A N 1
ATOM 749 C CA . CYS A 1 92 ? -6.941 -22.508 -50.568 1.00 59.22 92 CYS A CA 1
ATOM 750 C C . CYS A 1 92 ? -6.531 -23.176 -51.892 1.00 59.22 92 CYS A C 1
ATOM 752 O O . CYS A 1 92 ? -6.402 -22.468 -52.895 1.00 59.22 92 CYS A O 1
ATOM 754 N N . PRO A 1 93 ? -6.335 -24.507 -51.932 1.00 71.19 93 PRO A N 1
ATOM 755 C CA . PRO A 1 93 ? -6.072 -25.192 -53.186 1.00 71.19 93 PRO A CA 1
ATOM 756 C C . PRO A 1 93 ? -7.298 -25.047 -54.090 1.00 71.19 93 PRO A C 1
ATOM 758 O O . PRO A 1 93 ? -8.415 -25.402 -53.711 1.00 71.19 93 PRO A O 1
ATOM 761 N N . SER A 1 94 ? -7.084 -24.485 -55.276 1.00 72.88 94 SER A N 1
ATOM 762 C CA . SER A 1 94 ? -8.082 -24.426 -56.337 1.00 72.88 94 SER A CA 1
ATOM 763 C C . SER A 1 94 ? -8.449 -25.851 -56.740 1.00 72.88 94 SER A C 1
ATOM 765 O O . SER A 1 94 ? -7.613 -26.567 -57.293 1.00 72.88 94 SER A O 1
ATOM 767 N N . MET A 1 95 ? -9.679 -26.265 -56.432 1.00 65.75 95 MET A N 1
ATOM 768 C CA . MET A 1 95 ? -10.239 -27.504 -56.961 1.00 65.75 95 MET A CA 1
ATOM 769 C C . MET A 1 95 ? -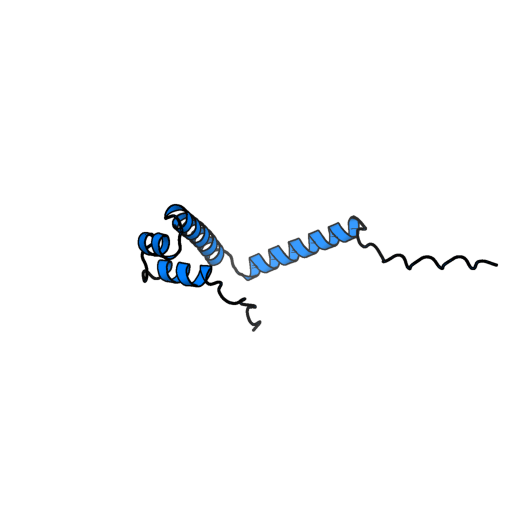10.515 -27.294 -58.450 1.00 65.75 95 MET A C 1
ATOM 771 O O . MET A 1 95 ? -11.351 -26.463 -58.807 1.00 65.75 95 MET A O 1
ATOM 775 N N . GLY A 1 96 ? -9.729 -27.975 -59.284 1.00 61.47 96 GLY A N 1
ATOM 776 C CA . GLY A 1 96 ? -10.006 -28.168 -60.707 1.00 61.47 96 GLY A CA 1
ATOM 777 C C . GLY A 1 96 ? -10.917 -29.362 -60.935 1.00 61.47 96 GLY A C 1
ATOM 778 O O . GLY A 1 96 ? -10.990 -30.224 -60.028 1.00 61.47 96 GLY A O 1
#

Sequence (96 aa):
MEKLRGGRPTEKLLWFLSILRGETSIQEAARKHGLTVAEVEDWKERFLLAAENALISRPKDEEALREEQIKRLKQKIEELGLIQERVPPRPCPSMG

InterPro domains:
  IPR010921 Trp repressor/replication initiator [SSF48295] (18-61)
  IPR036388 Winged helix-like DNA-binding domain superfamily [G3DSA:1.10.10.10] (10-76)
  IPR055247 Insertion element IS150 protein InsJ-like, helix-turn-helix domain [PF13518] (11-60)

Organism: NCBI:txid412593

Foldseek 3Di:
DDPPPDDPQDPVNVVLVCCVVVVAPLVRSCVVVVHDSVVSVVVVVVVVVVVVCVVVDDPVVVVVVVVVVVVVVVVVCVVVVVPPDPDPDDDDPDDD

pLDDT: mean 76.62, std 13.35, range [36.75, 91.19]

Radius of gyration: 24.39 Å; chains: 1; bounding box: 36×46×75 Å

Secondary structure (DSSP, 8-state):
------PPPPHHHHHHHHHHTTSS-HHHHHHHHT--HHHHHHHHHHHHHHHHHHHHS-HHHHHHHHHHHHHHHHHHHHHTT-----PPPPPPP---